Protein AF-A0A7V0NNG9-F1 (afdb_monomer_lite)

Sequence (71 aa):
MALISGGGIEVDLPSGWDAEIYQRTASTTGSPTVGAFEKTNAILHAANFAMPSLRGDFGSGAVEVMADTDL

Radius of gyration: 14.89 Å; chains: 1; bounding box: 41×21×35 Å

pLDDT: mean 79.71, std 13.4, range [51.28, 97.31]

Secondary structure (DSSP, 8-state):
-EEEEETTEEEEEPTT-EEEEEEPPPP-SS-HHHHTTPPP-EEEEEESSPPPS--TTTTTTHHHH--TT--

Foldseek 3Di:
DDWDDDQHDIDDDDPQKDKDKDWDQQDPPDPVVVSVPDDIGIDMDMFSHDDPPDDDDPCVCVVVPDDPPRD

Structure (mmCIF, N/CA/C/O backbone):
data_AF-A0A7V0NNG9-F1
#
_entry.id   AF-A0A7V0NNG9-F1
#
loop_
_atom_site.group_PDB
_atom_site.id
_atom_site.type_symbol
_atom_site.label_atom_id
_atom_site.label_alt_id
_atom_site.label_comp_id
_atom_site.label_asym_id
_atom_site.label_entity_id
_atom_site.label_seq_id
_atom_site.pdbx_PDB_ins_code
_atom_site.Cartn_x
_atom_site.Cartn_y
_atom_site.Cartn_z
_atom_site.occupancy
_atom_site.B_iso_or_equiv
_atom_site.auth_seq_id
_atom_site.auth_comp_id
_atom_site.auth_asym_id
_atom_site.auth_atom_id
_atom_site.pdbx_PDB_model_num
ATOM 1 N N . MET A 1 1 ? -15.466 -1.549 3.107 1.00 78.50 1 MET A N 1
ATOM 2 C CA . MET A 1 1 ? -14.489 -2.496 2.543 1.00 78.50 1 MET A CA 1
ATOM 3 C C . MET A 1 1 ? -14.308 -2.163 1.077 1.00 78.50 1 MET A C 1
ATOM 5 O O . MET A 1 1 ? -15.314 -1.908 0.419 1.00 78.50 1 MET A O 1
ATOM 9 N N . ALA A 1 2 ? -13.070 -2.106 0.599 1.00 91.12 2 ALA A N 1
ATOM 10 C CA . ALA A 1 2 ? -12.737 -1.811 -0.794 1.00 91.12 2 ALA A CA 1
ATOM 11 C C . ALA A 1 2 ? -11.646 -2.770 -1.275 1.00 91.12 2 ALA A C 1
ATOM 13 O O . ALA A 1 2 ? -10.747 -3.081 -0.509 1.00 91.12 2 ALA A O 1
ATOM 14 N N . LEU A 1 3 ? -11.713 -3.221 -2.524 1.00 95.44 3 LEU A N 1
ATOM 15 C CA . LEU A 1 3 ? -10.668 -4.050 -3.123 1.00 95.44 3 LEU A CA 1
ATOM 16 C C . LEU A 1 3 ? -9.698 -3.153 -3.895 1.00 95.44 3 LEU A C 1
ATOM 18 O O . LEU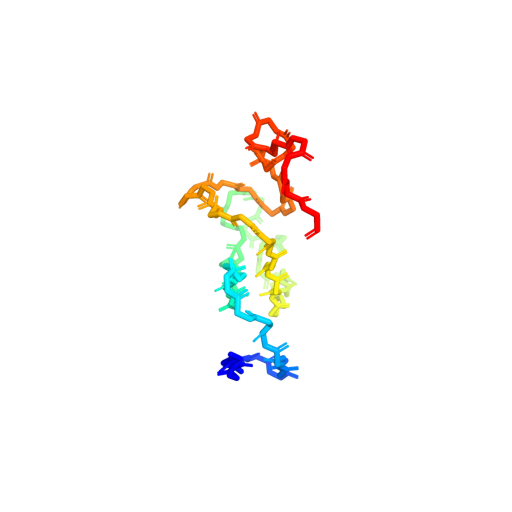 A 1 3 ? -10.141 -2.362 -4.732 1.00 95.44 3 LEU A O 1
ATOM 22 N N . ILE A 1 4 ? -8.397 -3.297 -3.646 1.00 95.25 4 ILE A N 1
ATOM 23 C CA . ILE A 1 4 ? -7.350 -2.691 -4.476 1.00 95.25 4 ILE A CA 1
ATOM 24 C C . ILE A 1 4 ? -6.428 -3.765 -5.044 1.00 95.25 4 ILE A C 1
ATOM 26 O O . ILE A 1 4 ? -6.149 -4.778 -4.403 1.00 95.25 4 ILE A O 1
ATOM 30 N N . SER A 1 5 ? -5.945 -3.534 -6.262 1.00 96.38 5 SER A N 1
ATOM 31 C CA . SER A 1 5 ? -5.085 -4.481 -6.967 1.00 96.38 5 SER A CA 1
ATOM 32 C C . SER A 1 5 ? -4.078 -3.763 -7.858 1.00 96.38 5 SER A C 1
ATOM 34 O O . SER A 1 5 ? -4.425 -2.779 -8.513 1.00 96.38 5 SER A O 1
ATOM 36 N N . GLY A 1 6 ? -2.858 -4.286 -7.947 1.00 94.19 6 GLY A N 1
ATOM 37 C CA . GLY A 1 6 ? -1.807 -3.749 -8.808 1.00 94.19 6 GLY A CA 1
ATOM 38 C C . GLY A 1 6 ? -0.503 -4.530 -8.678 1.00 94.19 6 GLY A C 1
ATOM 39 O O . GLY A 1 6 ? -0.196 -5.067 -7.621 1.00 94.19 6 GLY A O 1
ATOM 40 N N . GLY A 1 7 ? 0.270 -4.638 -9.764 1.00 91.12 7 GLY A N 1
ATOM 41 C CA . GLY A 1 7 ? 1.606 -5.253 -9.717 1.00 91.12 7 GLY A CA 1
ATOM 42 C C . GLY A 1 7 ? 1.654 -6.705 -9.210 1.00 91.12 7 GLY A C 1
ATOM 43 O O . GLY A 1 7 ? 2.681 -7.130 -8.691 1.00 91.12 7 GLY A O 1
ATOM 44 N N . GLY A 1 8 ? 0.553 -7.458 -9.338 1.00 95.69 8 GLY A N 1
ATOM 45 C 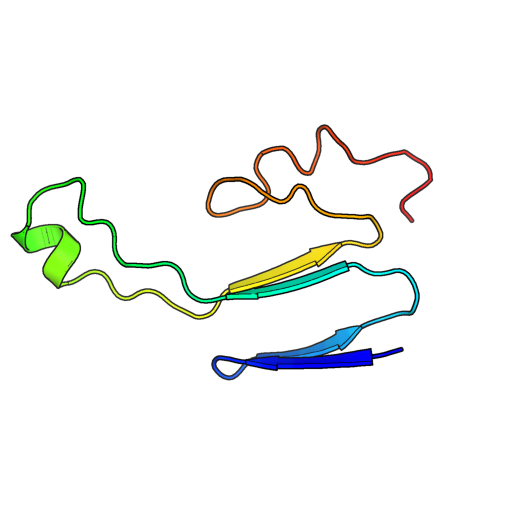CA . GLY A 1 8 ? 0.424 -8.828 -8.821 1.00 95.69 8 GLY A CA 1
ATOM 46 C C . GLY A 1 8 ? -0.001 -8.930 -7.350 1.00 95.69 8 GLY A C 1
ATOM 47 O O . GLY A 1 8 ? -0.050 -10.035 -6.820 1.00 95.69 8 GLY A O 1
ATOM 48 N N . ILE A 1 9 ? -0.311 -7.804 -6.703 1.00 95.38 9 ILE A N 1
ATOM 49 C CA . ILE A 1 9 ? -0.848 -7.720 -5.342 1.00 95.38 9 ILE A CA 1
ATOM 50 C C . ILE A 1 9 ? -2.352 -7.447 -5.424 1.00 95.38 9 ILE A C 1
ATOM 52 O O . ILE A 1 9 ? -2.786 -6.623 -6.229 1.00 95.38 9 ILE A O 1
ATOM 56 N N . GLU A 1 10 ? -3.128 -8.113 -4.575 1.00 97.19 10 GLU A N 1
ATOM 57 C CA . GLU A 1 10 ? -4.562 -7.890 -4.384 1.00 97.19 10 GLU A CA 1
ATOM 58 C C . GLU A 1 10 ? -4.866 -7.889 -2.883 1.00 97.19 10 GLU A C 1
ATOM 60 O O . GLU A 1 10 ? -4.380 -8.762 -2.160 1.00 97.19 10 GLU A O 1
ATOM 65 N N . VAL A 1 11 ? -5.617 -6.888 -2.409 1.00 94.69 11 VAL A N 1
ATOM 66 C CA . VAL A 1 11 ? -5.943 -6.713 -0.987 1.00 94.69 11 VAL A CA 1
ATOM 67 C C . VAL A 1 11 ? -7.353 -6.169 -0.798 1.00 94.69 11 VAL A C 1
ATOM 69 O O . VAL A 1 11 ? -7.714 -5.126 -1.347 1.00 94.69 11 VAL A O 1
ATOM 72 N N . ASP A 1 12 ? -8.110 -6.840 0.068 1.00 97.31 12 ASP A N 1
ATOM 73 C CA . ASP A 1 12 ? -9.340 -6.322 0.658 1.00 97.31 12 ASP A CA 1
ATOM 74 C C . ASP A 1 12 ? -9.023 -5.348 1.802 1.00 97.31 12 ASP A C 1
ATOM 76 O O . ASP A 1 12 ? -8.529 -5.735 2.862 1.00 97.31 12 ASP A O 1
ATOM 80 N N . LEU A 1 13 ? -9.337 -4.072 1.607 1.00 94.19 13 LEU A N 1
ATOM 81 C CA . LEU A 1 13 ? -9.143 -3.015 2.592 1.00 94.19 13 LEU A CA 1
ATOM 82 C C . LEU A 1 13 ? -10.347 -2.894 3.528 1.00 94.19 13 LEU A C 1
ATOM 84 O O . LEU A 1 13 ? -11.480 -2.701 3.056 1.00 94.19 13 LEU A O 1
ATOM 88 N N . PRO A 1 14 ? -10.131 -2.916 4.855 1.00 95.44 14 PRO A N 1
ATOM 89 C CA . PRO A 1 14 ? -11.153 -2.543 5.821 1.00 95.44 14 PRO A CA 1
ATOM 90 C C . PRO A 1 14 ? -11.656 -1.110 5.600 1.00 95.44 14 PRO A C 1
ATOM 92 O O . PRO A 1 14 ? -10.985 -0.256 5.023 1.00 95.44 14 PRO A O 1
ATOM 95 N N . SER A 1 15 ? -12.877 -0.826 6.054 1.00 92.31 15 SER A N 1
ATOM 96 C CA . SER A 1 15 ? -13.398 0.545 6.017 1.00 92.31 15 SER A CA 1
ATOM 97 C C . SER A 1 15 ? -12.548 1.461 6.906 1.00 92.31 15 SER A C 1
ATOM 99 O O . SER A 1 15 ? -12.285 1.108 8.051 1.00 92.31 15 SER A O 1
ATOM 101 N N . GLY A 1 16 ? -12.172 2.636 6.397 1.00 90.25 16 GLY A N 1
ATOM 102 C CA . GLY A 1 16 ? -11.364 3.621 7.130 1.00 90.25 16 GLY A CA 1
ATOM 103 C C . GLY A 1 16 ? -9.853 3.477 6.940 1.00 90.25 16 GLY A C 1
ATOM 104 O O . GLY A 1 16 ? -9.123 4.363 7.363 1.00 90.25 16 GLY A O 1
ATOM 105 N N . TRP A 1 17 ? -9.394 2.413 6.276 1.00 93.00 17 TRP A N 1
ATOM 106 C CA . TRP A 1 17 ? -7.987 2.255 5.921 1.00 93.00 17 TRP A CA 1
ATOM 107 C C . TRP A 1 17 ? -7.634 3.067 4.677 1.00 93.00 17 TRP A C 1
ATOM 109 O O . TRP A 1 17 ? -8.423 3.148 3.732 1.00 93.00 17 TRP A O 1
ATOM 119 N N . ASP A 1 18 ? -6.430 3.620 4.685 1.00 90.12 18 ASP A N 1
ATOM 120 C CA . ASP A 1 18 ? -5.781 4.239 3.539 1.00 90.12 18 ASP A CA 1
ATOM 121 C C . ASP A 1 18 ? -4.743 3.272 2.965 1.00 90.12 18 ASP A C 1
ATOM 123 O O . ASP A 1 18 ? -4.067 2.556 3.710 1.00 90.12 18 ASP A O 1
ATOM 127 N N . ALA A 1 19 ? -4.628 3.207 1.641 1.00 91.00 19 ALA A N 1
ATOM 128 C CA . ALA A 1 19 ? -3.682 2.308 0.996 1.00 91.00 19 ALA A CA 1
ATOM 129 C C . ALA A 1 19 ? -3.323 2.731 -0.426 1.00 91.00 19 ALA A C 1
ATOM 131 O O . ALA A 1 19 ? -4.134 3.278 -1.171 1.00 91.00 19 ALA A O 1
ATOM 132 N N . GLU A 1 20 ? -2.109 2.369 -0.825 1.00 90.75 20 GLU A N 1
ATOM 133 C CA . GLU A 1 20 ? -1.575 2.597 -2.159 1.00 90.75 20 GLU A CA 1
ATOM 134 C C . GLU A 1 20 ? -0.747 1.386 -2.600 1.00 90.75 20 GLU A C 1
ATOM 136 O O . GLU A 1 20 ? 0.064 0.850 -1.839 1.00 90.75 20 GLU A O 1
ATOM 141 N N . ILE A 1 21 ? -0.934 0.969 -3.855 1.00 91.88 21 ILE A N 1
ATOM 142 C CA . ILE A 1 21 ? -0.020 0.049 -4.533 1.00 91.88 21 ILE A CA 1
ATOM 143 C C . ILE A 1 21 ? 0.734 0.845 -5.587 1.00 91.88 21 ILE A C 1
ATOM 145 O O . ILE A 1 21 ? 0.131 1.381 -6.517 1.00 91.88 21 ILE A O 1
ATOM 149 N N . TYR A 1 22 ? 2.056 0.881 -5.472 1.00 89.25 22 TYR A N 1
ATOM 150 C CA . TYR A 1 22 ? 2.913 1.584 -6.416 1.00 89.25 22 TYR A CA 1
ATOM 151 C C . TYR A 1 22 ? 4.184 0.788 -6.701 1.00 89.25 22 TYR A C 1
ATOM 153 O O . TYR A 1 22 ? 4.565 -0.125 -5.973 1.00 89.25 22 T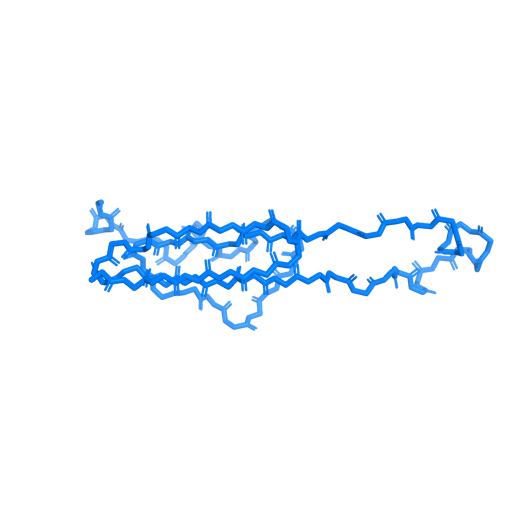YR A O 1
ATOM 161 N N . GLN A 1 23 ? 4.861 1.128 -7.791 1.00 88.50 23 GLN A N 1
ATOM 162 C CA . GLN A 1 23 ? 6.192 0.620 -8.086 1.00 88.50 23 GLN A CA 1
ATOM 163 C C . GLN A 1 23 ? 7.127 1.813 -8.197 1.00 88.50 23 GLN A C 1
ATOM 165 O O . GLN A 1 23 ? 6.892 2.727 -8.988 1.00 88.50 23 GLN A O 1
ATOM 170 N N . ARG A 1 24 ? 8.191 1.812 -7.394 1.00 84.62 24 ARG A N 1
ATOM 171 C CA . ARG A 1 24 ? 9.185 2.883 -7.440 1.00 84.62 24 ARG A CA 1
ATOM 172 C C . ARG A 1 24 ? 9.924 2.884 -8.777 1.00 84.62 24 ARG A C 1
ATOM 174 O O . ARG A 1 24 ? 10.178 1.830 -9.372 1.00 84.62 24 ARG A O 1
ATOM 181 N N . THR A 1 25 ? 10.321 4.067 -9.221 1.00 82.12 25 THR A N 1
ATOM 182 C CA . THR A 1 25 ? 11.270 4.209 -10.326 1.00 82.12 25 THR A CA 1
ATOM 183 C C . THR A 1 25 ? 12.650 3.762 -9.848 1.00 82.12 25 THR A C 1
ATOM 185 O O . THR A 1 25 ? 13.032 4.058 -8.715 1.00 82.12 25 THR A O 1
ATOM 188 N N . ALA A 1 26 ? 13.397 3.044 -10.689 1.00 77.50 26 ALA A N 1
ATOM 189 C CA . ALA A 1 26 ? 14.788 2.717 -10.388 1.00 77.50 26 ALA A CA 1
ATOM 190 C C . ALA A 1 26 ? 15.586 4.007 -10.137 1.00 77.50 26 ALA A C 1
ATOM 192 O O . ALA A 1 26 ? 15.399 5.014 -10.827 1.00 77.50 26 ALA A O 1
ATOM 193 N N . SER A 1 27 ? 16.459 3.981 -9.136 1.00 72.25 27 SER A N 1
ATOM 194 C CA . SER A 1 27 ? 17.301 5.110 -8.780 1.00 72.25 27 SER A CA 1
ATOM 195 C C . SER A 1 27 ? 18.249 5.425 -9.931 1.00 72.25 27 SER A C 1
ATOM 197 O O . SER A 1 27 ? 19.103 4.625 -10.315 1.00 72.25 27 SER A O 1
ATOM 199 N N . THR A 1 28 ? 18.132 6.639 -10.460 1.00 66.62 28 THR A N 1
ATOM 200 C CA . THR A 1 28 ? 19.108 7.196 -11.404 1.00 66.62 28 THR A CA 1
ATOM 201 C C . THR A 1 28 ? 20.236 7.937 -10.685 1.00 66.62 28 THR A C 1
ATOM 203 O O . THR A 1 28 ? 21.213 8.342 -11.310 1.00 66.62 28 THR A O 1
ATOM 206 N N . THR A 1 29 ? 20.110 8.142 -9.372 1.00 61.31 29 THR A N 1
ATOM 207 C CA . THR A 1 29 ? 21.107 8.793 -8.519 1.00 61.31 29 THR A CA 1
ATOM 208 C C . THR A 1 29 ? 22.069 7.742 -7.973 1.00 61.31 29 THR A C 1
ATOM 210 O O . THR A 1 29 ? 21.822 7.109 -6.950 1.00 61.31 29 THR A O 1
ATOM 213 N N . GLY A 1 30 ? 23.155 7.521 -8.710 1.00 62.28 30 GLY A N 1
ATOM 214 C CA . GLY A 1 30 ? 24.181 6.517 -8.441 1.00 62.28 30 GLY A CA 1
ATOM 215 C C . GLY A 1 30 ? 24.995 6.241 -9.705 1.00 62.28 30 GLY A C 1
ATOM 216 O O . GLY A 1 30 ? 24.850 6.944 -10.705 1.00 62.28 30 GLY A O 1
ATOM 217 N N . SER A 1 31 ? 25.852 5.218 -9.693 1.00 61.03 31 SER A N 1
ATOM 218 C CA . SER A 1 31 ? 26.510 4.789 -10.932 1.00 61.03 31 SER A CA 1
ATOM 219 C C . SER A 1 31 ? 25.439 4.363 -11.950 1.00 61.03 31 SER A C 1
ATOM 221 O O . SER A 1 31 ? 24.637 3.488 -11.610 1.00 61.03 31 SER A O 1
ATOM 223 N N . PRO A 1 32 ? 25.426 4.893 -13.190 1.00 61.47 32 PRO A N 1
ATOM 224 C CA . PRO A 1 32 ? 24.455 4.502 -14.218 1.00 61.47 32 PRO A CA 1
ATOM 225 C C . PRO A 1 32 ? 24.445 2.990 -14.458 1.00 61.47 32 PRO A C 1
ATOM 227 O O . PRO A 1 32 ? 23.412 2.404 -14.758 1.00 61.47 32 PRO A O 1
ATOM 230 N N . THR A 1 33 ? 25.598 2.345 -14.268 1.00 63.19 33 THR A N 1
ATOM 231 C CA . THR A 1 33 ? 25.751 0.892 -14.363 1.00 63.19 33 THR A CA 1
ATOM 232 C C . THR A 1 33 ? 25.086 0.124 -13.228 1.00 63.19 33 THR A C 1
ATOM 234 O O . THR A 1 33 ? 24.696 -1.008 -13.455 1.00 63.19 33 THR A O 1
ATOM 237 N N . VAL A 1 34 ? 24.932 0.690 -12.028 1.00 61.38 34 VAL A N 1
ATOM 238 C CA . VAL A 1 34 ? 24.268 0.014 -10.898 1.00 61.38 34 VAL A CA 1
ATOM 239 C C . VAL A 1 34 ? 22.751 0.198 -10.982 1.00 61.38 34 VAL A C 1
ATOM 241 O O . VAL A 1 34 ? 22.020 -0.781 -10.854 1.00 61.38 34 VAL A O 1
ATOM 244 N N . GLY A 1 35 ? 22.279 1.414 -11.286 1.00 61.53 35 GLY A N 1
ATOM 245 C CA . GLY A 1 35 ? 20.848 1.693 -11.476 1.00 61.53 35 GLY A CA 1
ATOM 246 C C . GLY A 1 35 ? 20.242 0.955 -12.677 1.00 61.53 35 GLY A C 1
ATOM 247 O O . GLY A 1 35 ? 19.090 0.541 -12.629 1.00 61.53 35 GLY A O 1
ATOM 248 N N . ALA A 1 36 ? 21.033 0.690 -13.725 1.00 66.06 36 ALA A N 1
ATOM 249 C CA . ALA A 1 36 ? 20.587 -0.074 -14.894 1.00 66.06 36 ALA A CA 1
ATOM 250 C C . ALA A 1 36 ? 20.217 -1.541 -14.591 1.00 66.06 36 ALA A C 1
ATOM 252 O O . ALA A 1 36 ? 19.483 -2.151 -15.368 1.00 66.06 36 ALA A O 1
ATOM 253 N N . PHE A 1 37 ? 20.709 -2.112 -13.486 1.00 71.06 37 PHE A N 1
ATOM 254 C CA . PHE A 1 37 ? 20.359 -3.472 -13.053 1.00 71.06 37 PHE A CA 1
ATOM 255 C C . PHE A 1 37 ? 19.378 -3.496 -11.880 1.00 71.06 37 PHE A C 1
ATOM 257 O O . PHE A 1 37 ? 19.011 -4.576 -11.409 1.00 71.06 37 PHE A O 1
ATOM 264 N N . GLU A 1 38 ? 18.952 -2.331 -11.394 1.00 75.62 38 GLU A N 1
ATOM 265 C CA . GLU A 1 38 ? 17.988 -2.262 -10.313 1.00 75.62 38 GLU A CA 1
ATOM 266 C C . GLU A 1 38 ? 16.623 -2.745 -10.804 1.00 75.62 38 GLU A C 1
ATOM 268 O O . GLU A 1 38 ? 16.004 -2.170 -11.699 1.00 75.62 38 GLU A O 1
ATOM 273 N N . LYS A 1 39 ? 16.139 -3.824 -10.190 1.00 82.12 39 LYS A N 1
ATOM 274 C CA . LYS A 1 39 ? 14.761 -4.271 -10.353 1.00 82.12 39 LYS A CA 1
ATOM 275 C C . LYS A 1 39 ? 13.933 -3.679 -9.230 1.00 82.12 39 LYS A C 1
ATOM 277 O O . LYS A 1 39 ? 14.185 -3.950 -8.056 1.00 82.12 39 LYS A O 1
ATOM 282 N N . THR A 1 40 ? 12.944 -2.878 -9.594 1.00 86.44 40 THR A N 1
ATOM 283 C CA . THR A 1 40 ? 11.930 -2.409 -8.657 1.00 86.44 40 THR A CA 1
ATOM 284 C C . THR A 1 40 ? 10.758 -3.383 -8.674 1.00 86.44 40 THR A C 1
ATOM 286 O O . THR A 1 40 ? 10.467 -3.998 -9.699 1.00 86.44 40 THR A O 1
ATOM 289 N N . ASN A 1 41 ? 10.128 -3.576 -7.520 1.00 88.19 41 ASN A N 1
ATOM 290 C CA . ASN A 1 41 ? 8.973 -4.454 -7.364 1.00 88.19 41 ASN A CA 1
ATOM 291 C C . ASN A 1 41 ? 7.760 -3.611 -6.973 1.00 88.19 41 ASN A C 1
ATOM 293 O O . ASN A 1 41 ? 7.919 -2.475 -6.519 1.00 88.19 41 ASN A O 1
ATOM 297 N N . ALA A 1 42 ? 6.568 -4.178 -7.141 1.00 91.75 42 ALA A N 1
ATOM 298 C CA . ALA A 1 42 ? 5.357 -3.600 -6.583 1.00 91.75 42 ALA A CA 1
ATOM 299 C C . ALA A 1 42 ? 5.456 -3.546 -5.050 1.00 91.75 42 ALA A C 1
ATOM 301 O O . ALA A 1 42 ? 5.934 -4.488 -4.415 1.00 91.75 42 ALA A O 1
ATOM 302 N N . ILE A 1 43 ? 5.015 -2.432 -4.481 1.00 88.50 43 ILE A N 1
ATOM 303 C CA . ILE A 1 43 ? 4.990 -2.142 -3.052 1.00 88.50 43 ILE A CA 1
ATOM 304 C C . ILE A 1 43 ? 3.540 -1.843 -2.687 1.00 88.50 43 ILE A C 1
ATOM 306 O O . ILE A 1 43 ? 2.868 -1.091 -3.390 1.00 88.50 43 ILE A O 1
ATOM 310 N N . LEU A 1 44 ? 3.076 -2.434 -1.590 1.00 90.62 44 LEU A N 1
ATOM 311 C CA . LEU A 1 44 ? 1.820 -2.087 -0.940 1.00 90.62 44 LEU A CA 1
ATOM 312 C C . LEU A 1 44 ? 2.139 -1.300 0.329 1.00 90.62 44 LEU A C 1
ATOM 314 O O . LEU A 1 44 ? 2.847 -1.805 1.201 1.00 90.62 44 LEU A O 1
ATOM 318 N N . HIS A 1 45 ? 1.564 -0.111 0.450 1.00 89.44 45 HIS A N 1
ATOM 319 C CA . HIS A 1 45 ? 1.428 0.591 1.717 1.00 89.44 45 HIS A CA 1
ATOM 320 C C . HIS A 1 45 ? -0.040 0.588 2.130 1.00 89.44 45 HIS A C 1
ATOM 322 O O . HIS A 1 45 ? -0.913 0.849 1.307 1.00 89.44 45 HIS A O 1
ATOM 328 N N . ALA A 1 46 ? -0.305 0.274 3.394 1.00 90.62 46 ALA A N 1
ATOM 329 C CA . ALA A 1 46 ? -1.642 0.274 3.963 1.00 90.62 46 ALA A CA 1
ATOM 330 C C . ALA A 1 46 ? -1.565 0.679 5.437 1.00 90.62 46 ALA A C 1
ATOM 332 O O . ALA A 1 46 ? -0.685 0.206 6.160 1.00 90.62 46 ALA A O 1
ATOM 333 N N . ALA A 1 47 ? -2.484 1.533 5.867 1.00 89.62 47 ALA A N 1
ATOM 334 C CA . ALA A 1 47 ? -2.594 2.009 7.236 1.00 89.62 47 ALA A CA 1
ATOM 335 C C . ALA A 1 47 ? -4.068 2.197 7.614 1.00 89.62 47 ALA A C 1
ATOM 337 O O . ALA A 1 47 ? -4.917 2.457 6.767 1.00 89.62 47 ALA A O 1
ATOM 338 N N . ASN A 1 48 ? -4.374 2.098 8.903 1.00 90.50 48 ASN A N 1
ATOM 339 C CA . ASN A 1 48 ? -5.686 2.412 9.475 1.00 90.50 48 ASN A CA 1
ATOM 340 C C . ASN A 1 48 ? -5.905 3.924 9.704 1.00 90.50 48 ASN A C 1
ATOM 342 O O . ASN A 1 48 ? -6.909 4.316 10.292 1.00 90.50 48 ASN A O 1
ATOM 346 N N . PHE A 1 49 ? -4.988 4.758 9.210 1.00 87.31 49 PHE A N 1
ATOM 347 C CA . PHE A 1 49 ? -5.029 6.219 9.232 1.00 87.31 49 PHE A CA 1
ATOM 348 C C . PHE A 1 49 ? -4.521 6.782 7.898 1.00 87.31 49 PHE A C 1
ATOM 350 O O . PHE A 1 49 ? -3.915 6.068 7.099 1.00 87.31 49 PHE A O 1
ATOM 357 N N . ALA A 1 50 ? -4.764 8.072 7.655 1.00 85.25 50 ALA A N 1
ATOM 358 C CA . ALA A 1 50 ? -4.361 8.737 6.417 1.00 85.25 50 ALA A CA 1
ATOM 359 C C . ALA A 1 50 ? -2.831 8.838 6.302 1.00 85.25 50 ALA A C 1
ATOM 361 O O . ALA A 1 50 ? -2.177 9.453 7.150 1.00 85.25 50 ALA A O 1
ATOM 362 N N . MET A 1 51 ? -2.259 8.275 5.237 1.00 77.62 51 MET A N 1
ATOM 363 C CA . MET A 1 51 ? -0.812 8.279 5.047 1.00 77.62 51 MET A CA 1
ATOM 364 C C . MET A 1 51 ? -0.322 9.628 4.491 1.00 77.62 51 MET A C 1
ATOM 366 O O . MET A 1 51 ? -0.982 10.241 3.646 1.00 77.62 51 MET A O 1
ATOM 370 N N . PRO A 1 52 ? 0.860 10.115 4.916 1.00 72.19 52 PRO A N 1
ATOM 371 C CA . PRO A 1 52 ? 1.462 11.302 4.323 1.00 72.19 52 PRO A CA 1
ATOM 372 C C . PRO A 1 52 ? 1.726 11.101 2.825 1.00 72.19 52 PRO A C 1
ATOM 374 O O . PRO A 1 52 ? 2.325 10.110 2.415 1.00 72.19 52 PRO A O 1
ATOM 377 N N . SER A 1 53 ? 1.373 12.092 2.002 1.00 65.25 53 SER A N 1
ATOM 378 C CA . SER A 1 53 ? 1.532 12.053 0.537 1.00 65.2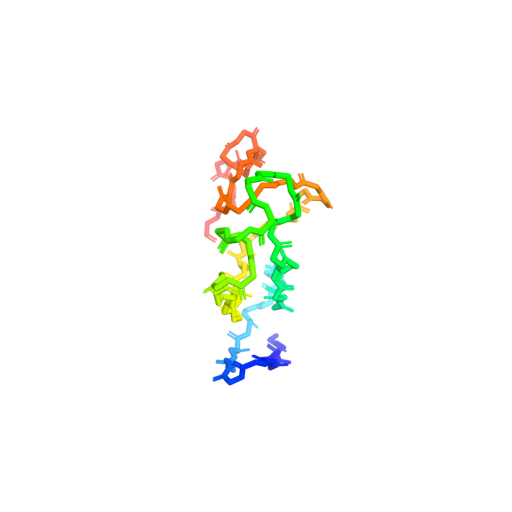5 53 SER A CA 1
ATOM 379 C C . SER A 1 53 ? 2.988 12.030 0.047 1.00 65.25 53 SER A C 1
ATOM 381 O O . SER A 1 53 ? 3.247 11.981 -1.153 1.00 65.25 53 SER A O 1
ATOM 383 N N . LEU A 1 54 ? 3.957 12.129 0.957 1.00 62.59 54 LEU A N 1
ATOM 384 C CA . LEU A 1 54 ? 5.382 12.065 0.668 1.00 62.59 54 LEU A CA 1
ATOM 385 C C . LEU A 1 54 ? 6.055 11.229 1.765 1.00 62.59 54 LEU A C 1
ATOM 387 O O . LEU A 1 54 ? 6.034 11.648 2.920 1.00 62.59 54 LEU A O 1
ATOM 391 N N . ARG A 1 55 ? 6.783 10.165 1.391 1.00 59.03 55 ARG A N 1
ATOM 392 C CA . ARG A 1 55 ? 8.267 10.141 1.350 1.00 59.03 55 ARG A CA 1
ATOM 393 C C . ARG A 1 55 ? 8.858 8.761 1.695 1.00 59.03 55 ARG A C 1
ATOM 395 O O . ARG A 1 55 ? 8.566 8.207 2.741 1.00 59.03 55 ARG A O 1
ATOM 402 N N . GLY A 1 56 ? 9.828 8.330 0.878 1.00 54.12 56 GLY A N 1
ATOM 403 C CA . GLY A 1 56 ? 10.797 7.269 1.191 1.00 54.12 56 GLY A CA 1
ATOM 404 C C . GLY A 1 56 ? 10.226 5.851 1.149 1.00 54.12 56 GLY A C 1
ATOM 405 O O . GLY A 1 56 ? 9.181 5.577 1.728 1.00 54.12 56 GLY A O 1
ATOM 406 N N . ASP A 1 57 ? 10.921 4.933 0.475 1.00 53.78 57 ASP A N 1
ATOM 407 C CA . ASP A 1 57 ? 10.614 3.506 0.595 1.00 53.78 57 ASP A CA 1
ATOM 408 C C . ASP A 1 57 ? 10.630 3.127 2.094 1.00 53.78 57 ASP A C 1
ATOM 410 O O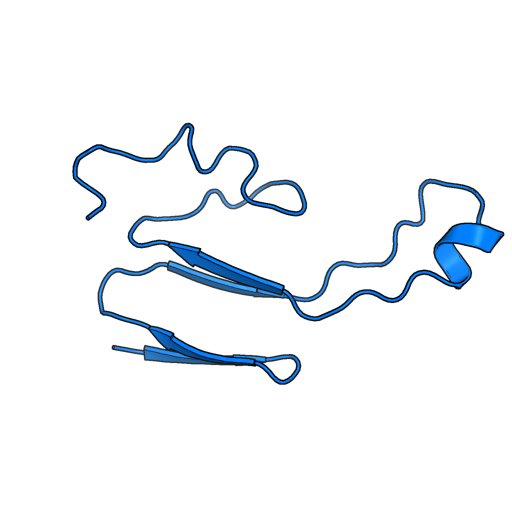 . ASP A 1 57 ? 11.602 3.440 2.782 1.00 53.78 57 ASP A O 1
ATOM 414 N N . PHE A 1 58 ? 9.559 2.483 2.581 1.00 51.28 58 PHE A N 1
ATOM 415 C CA . PHE A 1 58 ? 9.287 2.124 3.987 1.00 51.28 58 PHE A CA 1
ATOM 416 C C . PHE A 1 58 ? 8.958 3.273 4.956 1.00 51.28 58 PHE A C 1
ATOM 418 O O . PHE A 1 58 ? 9.821 3.718 5.710 1.00 51.28 58 PHE A O 1
ATOM 425 N N . GLY A 1 59 ? 7.673 3.648 5.040 1.00 53.69 59 GLY A N 1
ATOM 426 C CA . GLY A 1 59 ? 7.043 4.177 6.266 1.00 53.69 59 GLY A CA 1
ATOM 427 C C . GLY A 1 59 ? 7.701 5.392 6.932 1.00 53.69 59 GLY A C 1
ATOM 428 O O . GLY A 1 59 ? 7.462 5.648 8.112 1.00 53.69 59 GLY A O 1
ATOM 429 N N . SER A 1 60 ? 8.550 6.131 6.219 1.00 62.03 60 SER A N 1
ATOM 430 C CA . SER A 1 60 ? 9.273 7.265 6.783 1.00 62.03 60 SER A CA 1
ATOM 431 C C . SER A 1 60 ? 8.283 8.391 7.061 1.00 62.03 60 SER A C 1
ATOM 433 O O . SER A 1 60 ? 7.615 8.865 6.147 1.00 62.03 60 SER A O 1
ATOM 435 N N . GLY A 1 61 ? 8.1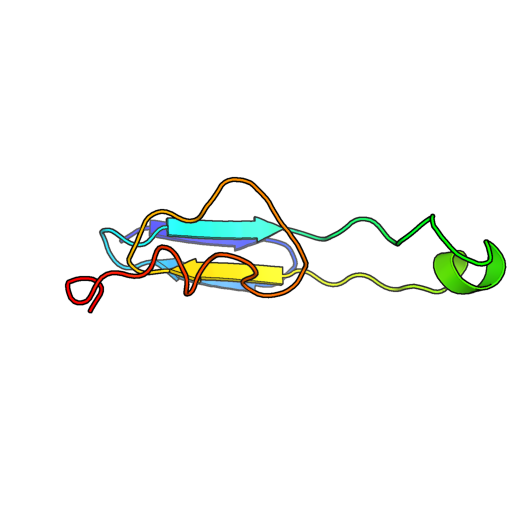60 8.810 8.321 1.00 66.44 61 GLY A N 1
ATOM 436 C CA . GLY A 1 61 ? 7.149 9.788 8.725 1.00 66.44 61 GLY A CA 1
ATOM 437 C C . GLY A 1 61 ? 5.808 9.173 9.136 1.00 66.44 61 GLY A C 1
ATOM 438 O O . GLY A 1 61 ? 4.966 9.904 9.650 1.00 66.44 61 GLY A O 1
ATOM 439 N N . ALA A 1 62 ? 5.581 7.870 8.916 1.00 70.25 62 ALA A N 1
ATOM 440 C CA . ALA A 1 62 ? 4.315 7.223 9.265 1.00 70.25 62 ALA A CA 1
ATOM 441 C C . ALA A 1 62 ? 4.153 7.099 10.786 1.00 70.25 62 ALA A C 1
ATOM 443 O O . ALA A 1 62 ? 3.103 7.431 11.321 1.00 70.25 62 ALA A O 1
ATOM 444 N N . VAL A 1 63 ? 5.212 6.691 11.491 1.00 73.88 63 VAL A N 1
ATOM 445 C CA . VAL A 1 63 ? 5.196 6.546 12.958 1.00 73.88 63 VAL A CA 1
ATOM 446 C C . VAL A 1 63 ? 4.985 7.895 13.648 1.00 73.88 63 VAL A C 1
ATOM 448 O O . VAL A 1 63 ? 4.352 7.970 14.693 1.00 73.88 63 VAL A O 1
ATOM 451 N N . GLU A 1 64 ? 5.485 8.974 13.056 1.00 80.56 64 GLU A N 1
ATOM 452 C CA . GLU A 1 64 ? 5.377 10.331 13.581 1.00 80.56 64 GLU A CA 1
ATOM 453 C C . GLU A 1 64 ? 3.960 10.913 13.479 1.00 80.56 64 GLU A C 1
ATOM 455 O O . GLU A 1 64 ? 3.655 11.872 14.188 1.00 80.56 64 GLU A O 1
ATOM 460 N N . VAL A 1 65 ? 3.110 10.355 12.610 1.00 75.62 65 VAL A N 1
ATOM 461 C CA . VAL A 1 65 ? 1.705 10.768 12.457 1.00 75.62 65 VAL A CA 1
ATOM 462 C C . VAL A 1 65 ? 0.710 9.756 13.026 1.00 75.62 65 VAL A C 1
ATOM 464 O O . VAL A 1 65 ? -0.475 10.071 13.088 1.00 75.62 65 VAL A O 1
ATOM 467 N N . MET A 1 66 ? 1.177 8.581 13.459 1.00 79.50 66 MET A N 1
ATOM 468 C CA . MET A 1 66 ? 0.349 7.592 14.149 1.00 79.50 66 MET A CA 1
ATOM 469 C C . MET A 1 66 ? -0.165 8.151 15.476 1.00 79.50 66 MET A C 1
ATOM 471 O O . MET A 1 66 ? 0.611 8.621 16.313 1.00 79.50 66 MET A O 1
ATOM 475 N N . ALA A 1 67 ? -1.473 8.049 15.686 1.00 82.69 67 ALA A N 1
ATOM 476 C CA . ALA A 1 67 ? -2.135 8.347 16.943 1.00 82.69 67 ALA A CA 1
ATOM 477 C C . ALA A 1 67 ? -2.464 7.061 17.716 1.00 82.69 67 ALA A C 1
ATOM 479 O O . ALA A 1 67 ? -2.575 5.969 17.164 1.00 82.69 67 ALA A O 1
ATOM 480 N N . ASP A 1 68 ? -2.675 7.192 19.023 1.00 83.56 68 ASP A N 1
ATOM 481 C CA . ASP A 1 68 ? -3.111 6.090 19.890 1.00 83.56 68 ASP A CA 1
ATOM 482 C C . ASP A 1 68 ? -4.536 5.597 19.578 1.00 83.56 68 ASP A C 1
ATOM 484 O O . ASP A 1 68 ? -4.937 4.518 20.015 1.00 83.56 68 ASP A O 1
ATOM 488 N N . THR A 1 69 ? -5.292 6.370 18.800 1.00 82.56 69 THR A N 1
ATOM 489 C CA . THR A 1 69 ? -6.620 6.016 18.297 1.00 82.56 69 THR A CA 1
ATOM 490 C C . THR A 1 69 ? -6.596 5.148 17.040 1.00 82.56 69 THR A C 1
ATOM 492 O O . THR A 1 69 ? -7.649 4.645 16.644 1.00 82.56 69 THR A O 1
ATOM 495 N N . ASP A 1 70 ? -5.430 4.967 16.421 1.00 73.06 70 ASP A N 1
ATOM 496 C CA . ASP A 1 70 ? -5.268 4.197 15.191 1.00 73.06 70 ASP A CA 1
ATOM 497 C C . ASP A 1 70 ? -5.093 2.707 15.536 1.00 73.06 70 ASP A C 1
ATOM 499 O O . ASP A 1 70 ? -3.980 2.175 15.569 1.00 73.06 70 ASP A O 1
ATOM 503 N N . LEU A 1 71 ? -6.212 2.024 15.816 1.00 62.31 71 LEU A N 1
ATOM 504 C CA . LEU A 1 71 ? -6.282 0.601 16.207 1.00 62.31 71 LEU A CA 1
ATOM 505 C C . LEU A 1 71 ? -6.571 -0.371 15.056 1.00 62.31 71 LEU A C 1
ATOM 507 O O . LEU A 1 71 ? -7.282 0.011 14.096 1.00 62.31 71 LEU A O 1
#